Protein AF-A0A929ZYY0-F1 (afdb_monomer_lite)

Structure (mmCIF, N/CA/C/O backbone):
data_AF-A0A929ZYY0-F1
#
_entry.id   AF-A0A929ZYY0-F1
#
loop_
_atom_site.group_PDB
_atom_site.id
_atom_site.type_symbol
_atom_site.label_atom_id
_atom_site.label_alt_id
_atom_site.label_comp_id
_atom_site.label_asym_id
_atom_site.label_entity_id
_atom_site.label_seq_id
_atom_site.pdbx_PDB_ins_code
_atom_site.Cartn_x
_atom_site.Cartn_y
_atom_site.Cartn_z
_atom_site.occupancy
_atom_site.B_iso_or_equiv
_atom_site.auth_seq_id
_atom_site.auth_comp_id
_atom_site.auth_asym_id
_atom_site.auth_atom_id
_atom_site.pdbx_PDB_model_num
ATOM 1 N N . MET A 1 1 ? 26.209 -27.664 19.041 1.00 37.09 1 MET A N 1
ATOM 2 C CA . MET A 1 1 ? 26.365 -26.907 17.782 1.00 37.09 1 MET A CA 1
ATOM 3 C C . MET A 1 1 ? 24.965 -26.722 17.215 1.00 37.09 1 MET A C 1
ATOM 5 O O . MET A 1 1 ? 24.413 -27.665 16.669 1.00 37.09 1 MET A O 1
ATOM 9 N N . LEU A 1 2 ? 24.321 -25.586 17.500 1.00 34.50 2 LEU A N 1
ATOM 10 C CA . LEU A 1 2 ? 22.976 -25.296 16.997 1.00 34.50 2 LEU A CA 1
ATOM 11 C C . LEU A 1 2 ? 23.116 -24.884 15.533 1.00 34.50 2 LEU A C 1
ATOM 13 O O . LEU A 1 2 ? 23.556 -23.778 15.228 1.00 34.50 2 LEU A O 1
ATOM 17 N N . VAL A 1 3 ? 22.822 -25.822 14.637 1.00 36.41 3 VAL A N 1
ATOM 18 C CA . VAL A 1 3 ? 22.706 -25.554 13.207 1.00 36.41 3 VAL A CA 1
ATOM 19 C C . VAL A 1 3 ? 21.448 -24.708 13.043 1.00 36.41 3 VAL A C 1
ATOM 21 O O . VAL A 1 3 ? 20.338 -25.228 13.104 1.00 36.41 3 VAL A O 1
ATOM 24 N N . TYR A 1 4 ? 21.628 -23.393 12.906 1.00 36.25 4 TYR A N 1
ATOM 25 C CA . TYR A 1 4 ? 20.584 -22.489 12.436 1.00 36.25 4 TYR A CA 1
ATOM 26 C C . TYR A 1 4 ? 20.156 -22.983 11.051 1.00 36.25 4 TYR A C 1
ATOM 28 O O . TYR A 1 4 ? 20.839 -22.746 10.053 1.00 36.25 4 TYR A O 1
ATOM 36 N N . GLY A 1 5 ? 19.062 -23.744 11.004 1.00 36.91 5 GLY A N 1
ATOM 37 C CA . GLY A 1 5 ? 18.406 -24.088 9.754 1.00 36.91 5 GLY A CA 1
ATOM 38 C C . GLY A 1 5 ? 18.077 -22.784 9.047 1.00 36.91 5 GLY A C 1
ATOM 39 O O . GLY A 1 5 ? 17.404 -21.933 9.627 1.00 36.91 5 GLY A O 1
ATOM 40 N N . LYS A 1 6 ? 18.614 -22.600 7.835 1.00 39.28 6 LYS A N 1
ATOM 41 C CA . LYS A 1 6 ? 18.253 -21.480 6.963 1.00 39.28 6 LYS A CA 1
ATOM 42 C C . LYS A 1 6 ? 16.732 -21.398 6.942 1.00 39.28 6 LYS A C 1
ATOM 44 O O . LYS A 1 6 ? 16.080 -22.320 6.455 1.00 39.28 6 LYS A O 1
ATOM 49 N N . GLN A 1 7 ? 16.200 -20.321 7.506 1.00 41.28 7 GLN A N 1
ATOM 50 C CA . GLN A 1 7 ? 14.790 -19.990 7.417 1.00 41.28 7 GLN A CA 1
ATOM 51 C C . GLN A 1 7 ? 14.433 -20.037 5.929 1.00 41.28 7 GLN A C 1
ATOM 53 O O . GLN A 1 7 ? 15.155 -19.467 5.104 1.00 41.28 7 GLN A O 1
ATOM 58 N N . ALA A 1 8 ? 13.419 -20.827 5.572 1.00 39.88 8 ALA A N 1
ATOM 59 C CA . ALA A 1 8 ? 12.953 -20.878 4.199 1.00 39.88 8 ALA A CA 1
ATOM 60 C C . ALA A 1 8 ? 12.575 -19.448 3.815 1.00 39.88 8 ALA A C 1
ATOM 62 O O . ALA A 1 8 ? 11.688 -18.858 4.427 1.00 39.88 8 ALA A O 1
ATOM 63 N N . LYS A 1 9 ? 13.322 -18.892 2.861 1.00 40.75 9 LYS A N 1
ATOM 64 C CA . LYS A 1 9 ? 13.025 -17.617 2.224 1.00 40.75 9 LYS A CA 1
ATOM 65 C C . LYS A 1 9 ? 11.532 -17.587 1.885 1.00 40.75 9 LYS A C 1
ATOM 67 O O . LYS A 1 9 ? 11.068 -18.507 1.203 1.00 40.75 9 LYS A O 1
ATOM 72 N N . THR A 1 10 ? 10.791 -16.603 2.393 1.00 48.25 10 THR A N 1
ATOM 73 C CA . THR A 1 10 ? 9.397 -16.371 1.985 1.00 48.25 10 THR A CA 1
ATOM 74 C C . THR A 1 10 ? 9.363 -16.108 0.476 1.00 48.25 10 THR A C 1
ATOM 76 O O . THR A 1 10 ? 10.392 -15.775 -0.116 1.00 48.25 10 THR A O 1
ATOM 79 N N . ASN A 1 11 ? 8.212 -16.283 -0.178 1.00 49.09 11 ASN A N 1
ATOM 80 C CA . ASN A 1 11 ? 8.098 -16.051 -1.626 1.00 49.09 11 ASN A CA 1
ATOM 81 C C . ASN A 1 11 ? 8.520 -14.620 -2.029 1.00 49.09 11 ASN A C 1
ATOM 83 O O . ASN A 1 11 ? 9.045 -14.442 -3.117 1.00 49.09 11 ASN A O 1
ATOM 87 N N . LEU A 1 12 ? 8.451 -13.657 -1.100 1.00 48.12 12 LEU A N 1
ATOM 88 C CA . LEU A 1 12 ? 9.020 -12.301 -1.193 1.00 48.12 12 LEU A CA 1
ATOM 89 C C . LEU A 1 12 ? 10.536 -12.228 -1.471 1.00 48.12 12 LEU A C 1
ATOM 91 O O . LEU A 1 12 ? 11.034 -11.196 -1.906 1.00 48.12 12 LEU A O 1
ATOM 95 N N . GLU A 1 13 ? 11.308 -13.275 -1.169 1.00 46.47 13 GLU A N 1
ATOM 96 C CA . GLU A 1 13 ? 12.774 -13.281 -1.304 1.00 46.47 13 GLU A CA 1
ATOM 97 C C . GLU A 1 13 ? 13.282 -14.090 -2.513 1.00 46.47 13 GLU A C 1
ATOM 99 O O . GLU A 1 13 ? 14.503 -14.234 -2.692 1.00 46.47 13 GLU A O 1
ATOM 104 N N . LYS A 1 14 ? 12.375 -14.663 -3.312 1.00 46.47 14 LYS A N 1
ATOM 105 C CA . LYS A 1 14 ? 12.689 -15.429 -4.523 1.00 46.47 14 LYS A CA 1
ATOM 106 C C . LYS A 1 14 ? 12.111 -14.706 -5.728 1.00 46.47 14 LYS A C 1
ATOM 108 O O . LYS A 1 14 ? 10.969 -14.950 -6.084 1.00 46.47 14 LYS A O 1
ATOM 113 N N . ASP A 1 15 ? 12.963 -13.881 -6.326 1.00 48.34 15 ASP A N 1
ATOM 114 C CA . ASP A 1 15 ? 12.621 -12.904 -7.352 1.00 48.34 15 ASP A CA 1
ATOM 115 C C . ASP A 1 15 ? 11.619 -11.886 -6.823 1.00 48.34 15 ASP A C 1
ATOM 117 O O . ASP A 1 15 ? 10.519 -12.222 -6.399 1.00 48.34 15 ASP A O 1
ATOM 121 N N . ASP A 1 16 ? 12.006 -10.615 -6.853 1.00 52.97 16 ASP A N 1
ATOM 122 C CA . ASP A 1 16 ? 11.023 -9.550 -6.919 1.00 52.97 16 ASP A CA 1
ATOM 123 C C . ASP A 1 16 ? 10.078 -9.919 -8.050 1.00 52.97 16 ASP A C 1
ATOM 125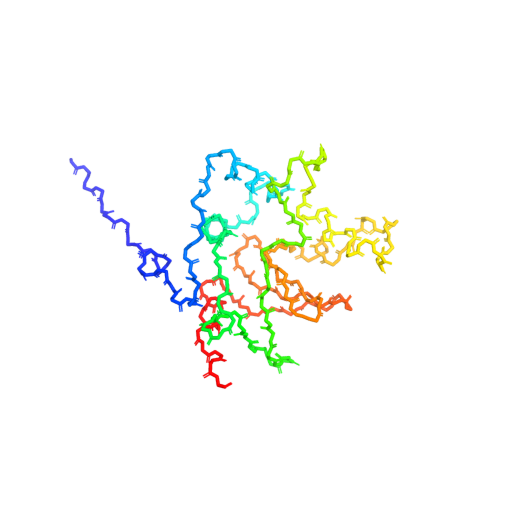 O O . ASP A 1 16 ? 10.454 -9.850 -9.220 1.00 52.97 16 ASP A O 1
ATOM 129 N N . TYR A 1 17 ? 8.920 -10.466 -7.677 1.00 53.47 17 TYR A N 1
ATOM 130 C CA . TYR A 1 17 ? 7.663 -10.424 -8.387 1.00 53.47 17 TYR A CA 1
ATOM 131 C C . TYR A 1 17 ? 7.844 -9.413 -9.538 1.00 53.47 17 TYR A C 1
ATOM 133 O O . TYR A 1 17 ? 7.926 -8.214 -9.291 1.00 53.47 17 TYR A O 1
ATOM 141 N N . ASN A 1 18 ? 8.059 -9.884 -10.779 1.00 64.75 18 ASN A N 1
ATOM 142 C CA . ASN A 1 18 ? 8.516 -9.046 -11.901 1.00 64.75 18 ASN A CA 1
ATOM 143 C C . ASN A 1 18 ? 7.395 -8.090 -12.336 1.00 64.75 18 ASN A C 1
ATOM 145 O O . ASN A 1 18 ? 6.660 -8.372 -13.294 1.00 64.75 18 ASN A O 1
ATOM 149 N N . LEU A 1 19 ? 7.214 -7.021 -11.558 1.00 72.44 19 LEU A N 1
ATOM 150 C CA . LEU A 1 19 ? 6.206 -5.986 -11.739 1.00 72.44 19 LEU A CA 1
ATOM 151 C C . LEU A 1 19 ? 6.469 -5.164 -13.006 1.00 72.44 19 LEU A C 1
ATOM 153 O O . LEU A 1 19 ? 5.669 -4.295 -13.314 1.00 72.44 19 LEU A O 1
ATOM 157 N N . GLY A 1 20 ? 7.570 -5.399 -13.732 1.00 70.75 20 GLY A N 1
ATOM 158 C CA . GLY A 1 20 ? 7.988 -4.529 -14.834 1.00 70.75 20 GLY A CA 1
ATOM 159 C C . GLY A 1 20 ? 8.375 -3.129 -14.351 1.00 70.75 20 GLY A C 1
ATOM 160 O O . GLY A 1 20 ? 8.281 -2.167 -15.107 1.00 70.75 20 GLY A O 1
ATOM 161 N N . TRP A 1 21 ? 8.735 -2.999 -13.070 1.00 79.56 21 TRP A N 1
ATOM 162 C CA . TRP A 1 21 ? 9.220 -1.755 -12.483 1.00 79.56 21 TRP A CA 1
ATOM 163 C C . TRP A 1 21 ? 10.737 -1.716 -12.611 1.00 79.56 21 TRP A C 1
ATOM 165 O O . TRP A 1 21 ? 11.414 -2.707 -12.321 1.00 79.56 21 TRP A O 1
ATOM 175 N N . GLU A 1 22 ? 11.275 -0.585 -13.052 1.00 81.50 22 GLU A N 1
ATOM 176 C CA . GLU A 1 22 ? 12.721 -0.412 -13.123 1.00 81.50 22 GLU A CA 1
ATOM 177 C C . GLU A 1 22 ? 13.268 0.069 -11.779 1.00 81.50 22 GLU A C 1
ATOM 179 O O . GLU A 1 22 ? 12.694 0.989 -11.191 1.00 81.50 22 GLU A O 1
ATOM 184 N N . PRO A 1 23 ? 14.389 -0.500 -11.296 1.00 80.25 23 PRO A N 1
ATOM 185 C CA . PRO A 1 23 ? 15.002 -0.056 -10.057 1.00 80.25 23 PRO A CA 1
ATOM 186 C C . PRO A 1 23 ? 15.316 1.438 -10.089 1.00 80.25 23 PRO A C 1
ATOM 188 O O . PRO A 1 23 ? 16.041 1.925 -10.962 1.00 80.25 23 PRO A O 1
ATOM 191 N N . GLY A 1 24 ? 14.792 2.152 -9.102 1.00 80.94 24 GLY A N 1
ATOM 192 C CA . GLY A 1 24 ? 15.076 3.565 -8.913 1.00 80.94 24 GLY A CA 1
ATOM 193 C C . GLY A 1 24 ? 16.445 3.847 -8.303 1.00 80.94 24 GLY A C 1
ATOM 194 O O . GLY A 1 24 ? 17.294 2.974 -8.107 1.00 80.94 24 GLY A O 1
ATOM 195 N N . LYS A 1 25 ? 16.643 5.107 -7.902 1.00 87.31 25 LYS A N 1
ATOM 196 C CA . LYS A 1 25 ? 17.755 5.491 -7.021 1.00 87.31 25 LYS A CA 1
ATOM 197 C C . LYS A 1 25 ? 17.660 4.704 -5.709 1.00 87.31 25 LYS A C 1
ATOM 199 O O . LYS A 1 25 ? 16.631 4.746 -5.034 1.00 87.31 25 LYS A O 1
ATOM 204 N N . GLU A 1 26 ? 18.767 4.096 -5.283 1.00 87.31 26 GLU A N 1
ATOM 205 C CA . GLU A 1 26 ? 18.847 3.485 -3.956 1.00 87.31 26 GLU A CA 1
ATOM 206 C C . GLU A 1 26 ? 18.602 4.532 -2.855 1.00 87.31 26 GLU A C 1
ATOM 208 O O . GLU A 1 26 ? 19.262 5.575 -2.795 1.00 87.31 26 GLU A O 1
ATOM 213 N N . LEU A 1 27 ? 17.652 4.238 -1.963 1.00 87.94 27 LEU A N 1
ATOM 214 C CA . LEU A 1 27 ? 17.365 5.087 -0.813 1.00 87.94 27 LEU A CA 1
ATOM 215 C C . LEU A 1 27 ? 18.535 5.091 0.175 1.00 87.94 27 LEU A C 1
ATOM 217 O O . LEU A 1 27 ? 18.996 4.047 0.654 1.00 87.94 27 LEU A O 1
ATOM 221 N N . THR A 1 28 ? 18.945 6.288 0.570 1.00 91.38 28 THR A N 1
ATOM 222 C CA . THR A 1 28 ? 19.847 6.512 1.697 1.00 91.38 28 THR A CA 1
ATOM 223 C C . THR A 1 28 ? 19.197 6.083 3.012 1.00 91.38 28 THR A C 1
ATOM 225 O O . THR A 1 28 ? 17.981 5.944 3.135 1.00 91.38 28 THR A O 1
ATOM 228 N N . ARG A 1 29 ? 20.014 5.907 4.055 1.00 90.06 29 ARG A N 1
ATOM 229 C CA . ARG A 1 29 ? 19.516 5.593 5.402 1.00 90.06 29 ARG A CA 1
ATOM 230 C C . ARG A 1 29 ? 18.560 6.663 5.947 1.00 90.06 29 ARG A C 1
ATOM 232 O O . ARG A 1 29 ? 17.618 6.317 6.645 1.00 90.06 29 ARG A O 1
ATOM 239 N N . GLU A 1 30 ? 18.815 7.937 5.654 1.00 89.19 30 GLU A N 1
ATOM 240 C CA . GLU A 1 30 ? 17.947 9.048 6.067 1.00 89.19 30 GLU A CA 1
ATOM 241 C C . GLU A 1 30 ? 16.580 8.956 5.380 1.00 89.19 30 GLU A C 1
ATOM 243 O O . GLU A 1 30 ? 15.561 8.995 6.059 1.00 89.19 30 GLU A O 1
ATOM 248 N N . GLU A 1 31 ? 16.557 8.733 4.064 1.00 88.56 31 GLU A N 1
ATOM 249 C CA . GLU A 1 31 ? 15.316 8.575 3.293 1.00 88.56 31 GLU A CA 1
ATOM 250 C C . GLU A 1 31 ? 14.502 7.359 3.770 1.00 88.56 31 GLU A C 1
ATOM 252 O O . GLU A 1 31 ? 13.299 7.476 3.995 1.00 88.56 31 GLU A O 1
ATOM 257 N N . LYS A 1 32 ? 15.158 6.217 4.032 1.00 89.06 32 LYS A N 1
ATOM 258 C CA . LYS A 1 32 ? 14.504 5.036 4.630 1.00 89.06 32 LYS A CA 1
ATOM 259 C C . LYS A 1 32 ? 13.867 5.367 5.978 1.00 89.06 32 LYS A C 1
ATOM 261 O O . LYS A 1 32 ? 12.705 5.049 6.189 1.00 89.06 32 LYS A O 1
ATOM 266 N N . ASN A 1 33 ? 14.593 6.060 6.859 1.00 87.00 33 ASN A N 1
ATOM 267 C CA . ASN A 1 33 ? 14.058 6.473 8.157 1.00 87.00 33 ASN A CA 1
ATOM 268 C C . ASN A 1 33 ? 12.862 7.428 8.014 1.00 87.00 33 ASN A C 1
ATOM 270 O O . ASN A 1 33 ? 11.968 7.407 8.855 1.00 87.00 33 ASN A O 1
ATOM 274 N N . ASN A 1 34 ? 12.846 8.291 6.997 1.00 85.50 34 ASN A N 1
ATOM 275 C CA . ASN A 1 34 ? 11.731 9.208 6.765 1.00 85.50 34 ASN A CA 1
ATOM 276 C C . ASN A 1 34 ? 10.476 8.455 6.318 1.00 85.50 34 ASN A C 1
ATOM 278 O O . ASN A 1 34 ? 9.417 8.680 6.895 1.00 85.50 34 ASN A O 1
ATOM 282 N N . ILE A 1 35 ? 10.610 7.508 5.385 1.00 85.06 35 ILE A N 1
ATOM 283 C CA . ILE A 1 35 ? 9.511 6.622 4.967 1.00 85.06 35 ILE A CA 1
ATOM 284 C C . ILE A 1 35 ? 9.017 5.780 6.148 1.00 85.06 35 ILE A C 1
ATOM 286 O O . ILE A 1 35 ? 7.817 5.702 6.396 1.00 85.06 35 ILE A O 1
ATOM 290 N N . GLU A 1 36 ? 9.933 5.192 6.922 1.00 84.75 36 GLU A N 1
ATOM 291 C CA . GLU A 1 36 ? 9.582 4.446 8.133 1.00 84.75 36 GLU A CA 1
ATOM 292 C C . GLU A 1 36 ? 8.803 5.324 9.113 1.00 84.75 36 GLU A C 1
ATOM 294 O O . GLU A 1 36 ? 7.778 4.884 9.617 1.00 84.75 36 GLU A O 1
ATOM 299 N N . ASN A 1 37 ? 9.243 6.566 9.353 1.00 81.81 37 ASN A N 1
ATOM 300 C CA . ASN A 1 37 ? 8.542 7.516 10.219 1.00 81.81 37 ASN A CA 1
ATOM 301 C C . ASN A 1 37 ? 7.160 7.904 9.672 1.00 81.81 37 ASN A C 1
ATOM 303 O O . ASN A 1 37 ? 6.220 7.989 10.452 1.00 81.81 37 ASN A O 1
ATOM 307 N N . ALA A 1 38 ? 7.017 8.085 8.359 1.00 79.69 38 ALA A N 1
ATOM 308 C CA . ALA A 1 38 ? 5.746 8.401 7.704 1.00 79.69 38 ALA A CA 1
ATOM 309 C C . ALA A 1 38 ? 4.701 7.273 7.813 1.00 79.69 38 ALA A C 1
ATOM 311 O O . ALA A 1 38 ? 3.496 7.521 7.719 1.00 79.69 38 ALA A O 1
ATOM 312 N N . LEU A 1 39 ? 5.169 6.041 8.029 1.00 78.75 39 LEU A N 1
ATOM 313 C CA . LEU A 1 39 ? 4.368 4.843 8.288 1.00 78.75 39 LEU A CA 1
ATOM 314 C C . LEU A 1 39 ? 4.238 4.515 9.791 1.00 78.75 39 LEU A C 1
ATOM 316 O O . LEU A 1 39 ? 3.556 3.557 10.157 1.00 78.75 39 LEU A O 1
ATOM 320 N N . LYS A 1 40 ? 4.924 5.260 10.669 1.00 71.06 40 LYS A N 1
ATOM 321 C CA . LYS A 1 40 ? 5.192 4.856 12.060 1.00 71.06 40 LYS A CA 1
ATOM 322 C C . LYS A 1 40 ? 4.054 5.106 13.033 1.00 71.06 40 LYS A C 1
ATOM 324 O O . LYS A 1 40 ? 4.050 4.473 14.089 1.00 71.06 40 LYS A O 1
ATOM 329 N N . ASP A 1 41 ? 3.106 5.981 12.707 1.00 60.88 41 ASP A N 1
ATOM 330 C CA . ASP A 1 41 ? 2.138 6.519 13.678 1.00 60.88 41 ASP A CA 1
ATOM 331 C C . ASP A 1 41 ? 1.018 5.566 14.107 1.00 60.88 41 ASP A C 1
ATOM 333 O O . ASP A 1 41 ? -0.030 5.949 14.609 1.00 60.88 41 ASP A O 1
ATOM 337 N N . TYR A 1 42 ? 1.281 4.270 14.005 1.00 57.25 42 TYR A N 1
ATOM 338 C CA . TYR A 1 42 ? 0.401 3.245 14.518 1.00 57.25 42 TYR A CA 1
ATOM 339 C C . TYR A 1 42 ? 1.170 2.099 15.130 1.00 57.25 42 TYR A C 1
ATOM 341 O O . TYR A 1 42 ? 1.025 0.973 14.679 1.00 57.25 42 TYR A O 1
ATOM 349 N N . ASP A 1 43 ? 1.977 2.367 16.153 1.00 53.94 43 ASP A N 1
ATOM 350 C CA . ASP A 1 43 ? 2.358 1.368 17.164 1.00 53.94 43 ASP A CA 1
ATOM 351 C C . ASP A 1 43 ? 2.632 -0.049 16.589 1.00 53.94 43 ASP A C 1
ATOM 353 O O . ASP A 1 43 ? 2.123 -1.056 17.078 1.00 53.94 43 ASP A O 1
ATOM 357 N N . TYR A 1 44 ? 3.389 -0.117 15.481 1.00 56.78 44 TYR A N 1
ATOM 358 C CA . TYR A 1 44 ? 3.755 -1.343 14.750 1.00 56.78 44 TYR A CA 1
ATOM 359 C C . TYR A 1 44 ? 2.617 -2.170 14.107 1.00 56.78 44 TYR A C 1
ATOM 361 O O . TYR A 1 44 ? 2.707 -3.397 14.041 1.00 56.78 44 TYR A O 1
ATOM 369 N N . LYS A 1 45 ? 1.553 -1.543 13.601 1.00 75.06 45 LYS A N 1
ATOM 370 C CA . LYS A 1 45 ? 0.399 -2.257 13.023 1.00 75.06 45 LYS A CA 1
ATOM 371 C C . LYS A 1 45 ? 0.540 -2.641 11.554 1.00 75.06 45 LYS A C 1
ATOM 373 O O . LYS A 1 45 ? -0.110 -3.597 11.160 1.00 75.06 45 LYS A O 1
ATOM 378 N N . ILE A 1 46 ? 1.370 -1.974 10.750 1.00 84.75 46 ILE A N 1
ATOM 379 C CA . ILE A 1 46 ? 1.653 -2.450 9.386 1.00 84.75 46 ILE A CA 1
ATOM 380 C C . ILE A 1 46 ? 2.628 -3.636 9.476 1.00 84.75 46 ILE A C 1
ATOM 382 O O . ILE A 1 46 ? 3.698 -3.495 10.078 1.00 84.75 46 ILE A O 1
ATOM 386 N N . PRO A 1 47 ? 2.302 -4.799 8.884 1.00 87.88 47 PRO A N 1
ATOM 387 C CA . PRO A 1 47 ? 3.213 -5.935 8.836 1.00 87.88 47 PRO A CA 1
ATOM 388 C C . PRO A 1 47 ? 4.580 -5.593 8.223 1.00 87.88 47 PRO A C 1
ATOM 390 O O . PRO A 1 47 ? 4.698 -4.864 7.236 1.00 87.88 47 PRO A O 1
ATOM 393 N N . SER A 1 48 ? 5.646 -6.127 8.827 1.00 85.75 48 SER A N 1
ATOM 394 C CA . SER A 1 48 ? 7.026 -5.741 8.495 1.00 85.75 48 SER A CA 1
ATOM 395 C C . SER A 1 48 ? 7.446 -6.075 7.061 1.00 85.75 48 SER A C 1
ATOM 397 O O . SER A 1 48 ? 8.345 -5.444 6.515 1.00 85.75 48 SER A O 1
ATOM 399 N N . ASP A 1 49 ? 6.831 -7.087 6.465 1.00 85.88 49 ASP A N 1
ATOM 400 C CA . ASP A 1 49 ? 7.016 -7.512 5.082 1.00 85.88 49 ASP A CA 1
ATOM 401 C C . ASP A 1 49 ? 6.446 -6.492 4.091 1.00 85.88 49 ASP A C 1
ATOM 403 O O . ASP A 1 49 ? 7.156 -6.108 3.163 1.00 85.88 49 ASP A O 1
ATOM 407 N N . ILE A 1 50 ? 5.243 -5.967 4.348 1.00 88.25 50 ILE A N 1
ATOM 408 C CA . ILE A 1 50 ? 4.652 -4.868 3.567 1.00 88.25 50 ILE A CA 1
ATOM 409 C C . ILE A 1 50 ? 5.545 -3.628 3.660 1.00 88.25 50 ILE A C 1
ATOM 411 O O . ILE A 1 50 ? 5.909 -3.038 2.646 1.00 88.25 50 ILE A O 1
ATOM 415 N N . MET A 1 51 ? 5.984 -3.270 4.870 1.00 86.88 51 MET A N 1
ATOM 416 C CA . MET A 1 51 ? 6.869 -2.118 5.075 1.00 86.88 51 MET A CA 1
ATOM 417 C C . MET A 1 51 ? 8.203 -2.270 4.326 1.00 86.88 51 MET A C 1
ATOM 419 O O . MET A 1 51 ? 8.658 -1.336 3.668 1.00 86.88 51 MET A O 1
ATOM 423 N N . ARG A 1 52 ? 8.824 -3.457 4.380 1.00 86.81 52 ARG A N 1
ATOM 424 C CA . ARG A 1 52 ? 10.054 -3.750 3.624 1.00 86.81 52 ARG A CA 1
ATOM 425 C C . ARG A 1 52 ? 9.839 -3.632 2.122 1.00 86.81 52 ARG A C 1
ATOM 427 O O . ARG A 1 52 ? 10.729 -3.124 1.447 1.00 86.81 52 ARG A O 1
ATOM 434 N N . PHE A 1 53 ? 8.696 -4.087 1.618 1.00 87.44 53 PHE A N 1
ATOM 435 C CA . PHE A 1 53 ? 8.349 -3.973 0.208 1.00 87.44 53 PHE A CA 1
ATOM 436 C C . PHE A 1 53 ? 8.216 -2.506 -0.220 1.00 87.44 53 PHE A C 1
ATOM 438 O O . PHE A 1 53 ? 8.886 -2.096 -1.164 1.00 87.44 53 PHE A O 1
ATOM 445 N N . ILE A 1 54 ? 7.445 -1.696 0.516 1.00 87.62 54 ILE A N 1
ATOM 446 C CA . ILE A 1 54 ? 7.280 -0.259 0.233 1.00 87.62 54 ILE A CA 1
ATOM 447 C C . ILE A 1 54 ? 8.642 0.437 0.192 1.00 87.62 54 ILE A C 1
ATOM 449 O O . ILE A 1 54 ? 8.958 1.121 -0.772 1.00 87.62 54 ILE A O 1
ATOM 453 N N . ILE A 1 55 ? 9.484 0.222 1.208 1.00 86.62 55 ILE A N 1
ATOM 454 C CA . ILE A 1 55 ? 10.818 0.834 1.272 1.00 86.62 55 ILE A CA 1
ATOM 455 C C . ILE A 1 55 ? 11.694 0.370 0.106 1.00 86.62 55 ILE A C 1
ATOM 457 O O . ILE A 1 55 ? 12.442 1.166 -0.455 1.00 86.62 55 ILE A O 1
ATOM 461 N N . LYS A 1 56 ? 11.640 -0.914 -0.255 1.00 86.00 56 LYS A N 1
ATOM 462 C CA . LYS A 1 56 ? 12.454 -1.462 -1.342 1.00 86.00 56 LYS A CA 1
ATOM 463 C C . LYS A 1 56 ? 12.098 -0.842 -2.691 1.00 86.00 56 LYS A C 1
ATOM 465 O O . LYS A 1 56 ? 13.012 -0.512 -3.437 1.00 86.00 56 LYS A O 1
ATOM 470 N N . HIS A 1 57 ? 10.807 -0.677 -2.959 1.00 85.44 57 HIS A N 1
ATOM 471 C CA . HIS A 1 57 ? 10.287 -0.269 -4.262 1.00 85.44 57 HIS A CA 1
ATOM 472 C C . HIS A 1 57 ? 9.896 1.213 -4.339 1.00 85.44 57 HIS A C 1
ATOM 474 O O . HIS A 1 57 ? 9.362 1.655 -5.348 1.00 85.44 57 HIS A O 1
ATOM 480 N N . TYR A 1 58 ? 10.155 1.999 -3.291 1.00 85.75 58 TYR A N 1
ATOM 481 C CA . TYR A 1 58 ? 9.672 3.379 -3.179 1.00 85.75 58 TYR A CA 1
ATOM 482 C C . TYR A 1 58 ? 10.060 4.279 -4.363 1.00 85.75 58 TYR A C 1
ATOM 484 O O . TYR A 1 58 ? 9.248 5.067 -4.832 1.00 85.75 58 TYR A O 1
ATOM 492 N N . ASN A 1 59 ? 11.309 4.165 -4.824 1.00 86.06 59 ASN A N 1
ATOM 493 C CA . ASN A 1 59 ? 11.842 4.958 -5.934 1.00 86.06 59 ASN A CA 1
ATOM 494 C C . ASN A 1 59 ? 11.735 4.243 -7.284 1.00 86.06 59 ASN A C 1
ATOM 496 O O . ASN A 1 59 ? 12.220 4.787 -8.279 1.00 86.06 59 ASN A O 1
ATOM 500 N N . ASP A 1 60 ? 11.188 3.027 -7.321 1.00 84.75 60 ASP A N 1
ATOM 501 C CA . ASP A 1 60 ? 11.120 2.268 -8.561 1.00 84.75 60 ASP A CA 1
ATOM 502 C C . ASP A 1 60 ? 10.233 2.982 -9.579 1.00 84.75 60 ASP A C 1
ATOM 504 O O . ASP A 1 60 ? 9.238 3.632 -9.252 1.00 84.75 60 ASP A O 1
ATOM 508 N N . ILE A 1 61 ? 10.636 2.889 -10.839 1.00 78.19 61 ILE A N 1
ATOM 509 C CA . ILE A 1 61 ? 10.023 3.619 -11.938 1.00 78.19 61 ILE A CA 1
ATOM 510 C C . ILE A 1 61 ? 8.974 2.723 -12.590 1.00 78.19 61 ILE A C 1
ATOM 512 O O . ILE A 1 61 ? 9.282 1.642 -13.100 1.00 78.19 61 ILE A O 1
ATOM 516 N N . PHE A 1 62 ? 7.729 3.199 -12.625 1.00 76.88 62 PHE A N 1
ATOM 517 C CA . PHE A 1 62 ? 6.652 2.550 -13.366 1.00 76.88 62 PHE A CA 1
ATOM 518 C C . PHE A 1 62 ? 6.803 2.824 -14.863 1.00 76.88 62 PHE A C 1
ATOM 520 O O . PHE A 1 62 ? 6.458 3.899 -15.359 1.00 76.88 62 PHE A O 1
ATOM 527 N N . ILE A 1 63 ? 7.287 1.834 -15.609 1.00 72.00 63 ILE A N 1
ATOM 528 C CA . ILE A 1 63 ? 7.222 1.873 -17.069 1.00 72.00 63 ILE A CA 1
ATOM 529 C C . ILE A 1 63 ? 5.806 1.494 -17.484 1.00 72.00 63 ILE A C 1
ATOM 531 O O . ILE A 1 63 ? 5.471 0.320 -17.542 1.00 72.00 63 ILE A O 1
ATOM 535 N N . TYR A 1 64 ? 4.961 2.480 -17.786 1.00 66.62 64 TYR A N 1
ATOM 536 C CA . TYR A 1 64 ? 3.531 2.268 -18.064 1.00 66.62 64 TYR A CA 1
ATOM 537 C C . TYR A 1 64 ? 3.214 1.209 -19.138 1.00 66.62 64 TYR A C 1
ATOM 539 O O . TYR A 1 64 ? 2.134 0.631 -19.103 1.00 66.62 64 TYR A O 1
ATOM 547 N N . SER A 1 65 ? 4.120 0.940 -20.085 1.00 66.00 65 SER A N 1
ATOM 548 C CA . SER A 1 65 ? 3.934 -0.104 -21.105 1.00 66.00 65 SER A CA 1
ATOM 549 C C . SER A 1 65 ? 4.201 -1.532 -20.614 1.00 66.00 65 SER A C 1
ATOM 551 O O . SER A 1 65 ? 3.838 -2.479 -21.305 1.00 66.00 65 SER A O 1
ATOM 553 N N . GLU A 1 66 ? 4.856 -1.694 -19.465 1.00 66.88 66 GLU A N 1
ATOM 554 C CA . GLU A 1 66 ? 5.328 -2.983 -18.931 1.00 66.88 66 GLU A CA 1
ATOM 555 C C . GLU A 1 66 ? 4.931 -3.205 -17.463 1.00 66.88 66 GLU A C 1
ATOM 557 O O . GLU A 1 66 ? 5.001 -4.328 -16.956 1.00 66.88 66 GLU A O 1
ATOM 562 N N . ALA A 1 67 ? 4.501 -2.140 -16.781 1.00 70.25 67 ALA A N 1
ATOM 563 C CA . ALA A 1 67 ? 4.185 -2.139 -15.371 1.00 70.25 67 ALA A CA 1
ATOM 564 C C . ALA A 1 67 ? 2.929 -2.970 -15.093 1.00 70.25 67 ALA A C 1
ATOM 566 O O . ALA A 1 67 ? 1.824 -2.675 -15.542 1.00 70.25 67 ALA A O 1
ATOM 567 N N . LYS A 1 68 ? 3.100 -3.988 -14.260 1.00 80.94 68 LYS A N 1
ATOM 568 C CA . LYS A 1 68 ? 2.031 -4.775 -13.657 1.00 80.94 68 LYS A CA 1
ATOM 569 C C . LYS A 1 68 ? 1.568 -4.074 -12.394 1.00 80.94 68 LYS A C 1
ATOM 571 O O . LYS A 1 68 ? 1.887 -4.469 -11.279 1.00 80.94 68 LYS A O 1
ATOM 576 N N . ASN A 1 69 ? 0.873 -2.968 -12.589 1.00 84.25 69 ASN A N 1
ATOM 577 C CA . ASN A 1 69 ? 0.314 -2.146 -11.522 1.00 84.25 69 ASN A CA 1
ATOM 578 C C . ASN A 1 69 ? -1.213 -2.061 -11.609 1.00 84.25 69 ASN A C 1
ATOM 580 O O . ASN A 1 69 ? -1.813 -1.288 -10.872 1.00 84.25 69 ASN A O 1
ATOM 584 N N . THR A 1 70 ? -1.831 -2.832 -12.507 1.00 87.69 70 THR A N 1
ATOM 585 C CA . THR A 1 70 ? -3.280 -2.857 -12.697 1.00 87.69 70 THR A CA 1
ATOM 586 C C . THR A 1 70 ? -3.850 -4.198 -12.254 1.00 87.69 70 THR A C 1
ATOM 588 O O . THR A 1 70 ? -3.261 -5.243 -12.528 1.00 87.69 70 THR A O 1
ATOM 591 N N . PHE A 1 71 ? -4.978 -4.167 -11.552 1.00 87.38 71 PHE A N 1
ATOM 592 C CA . PHE A 1 71 ? -5.710 -5.352 -11.123 1.00 87.38 71 PHE A CA 1
ATOM 593 C C . PHE A 1 71 ? -7.221 -5.147 -11.226 1.00 87.38 71 PHE A C 1
ATOM 595 O O . PHE A 1 71 ? -7.719 -4.020 -11.255 1.00 87.38 71 PHE A O 1
ATOM 602 N N . ASP A 1 72 ? -7.944 -6.259 -11.233 1.00 87.38 72 ASP A N 1
ATOM 603 C CA . ASP A 1 72 ? -9.401 -6.291 -11.203 1.00 87.38 72 ASP A CA 1
ATOM 604 C C . ASP A 1 72 ? -9.920 -6.750 -9.834 1.00 87.38 72 ASP A C 1
ATOM 606 O O . ASP A 1 72 ? -9.324 -7.597 -9.157 1.00 87.38 72 ASP A O 1
ATOM 610 N N . THR A 1 73 ? -11.072 -6.220 -9.437 1.00 83.50 73 THR A N 1
ATOM 611 C CA . THR A 1 73 ? -11.929 -6.779 -8.387 1.00 83.50 73 THR A CA 1
ATOM 612 C C . THR A 1 73 ? -13.239 -7.259 -9.008 1.00 83.50 73 THR A C 1
ATOM 614 O O . THR A 1 73 ? -13.535 -6.973 -10.168 1.00 83.50 73 THR A O 1
ATOM 617 N N . GLU A 1 74 ? -14.054 -7.988 -8.243 1.00 82.62 74 GLU A N 1
ATOM 618 C CA . GLU A 1 74 ? -15.382 -8.418 -8.713 1.00 82.62 74 GLU A CA 1
ATOM 619 C C . GLU A 1 74 ? -16.291 -7.227 -9.068 1.00 82.62 74 GLU A C 1
ATOM 621 O O . GLU A 1 74 ? -17.136 -7.326 -9.954 1.00 82.62 74 GLU A O 1
ATOM 626 N N . GLU A 1 75 ? -16.098 -6.096 -8.387 1.00 79.81 75 GLU A N 1
ATOM 627 C CA . GLU A 1 75 ? -16.944 -4.904 -8.490 1.00 79.81 75 GLU A CA 1
ATOM 628 C C . GLU A 1 75 ? -16.368 -3.850 -9.446 1.00 79.81 75 GLU A C 1
ATOM 630 O O . GLU A 1 75 ? -17.107 -3.014 -9.970 1.00 79.81 75 GLU A O 1
ATOM 635 N N . CYS A 1 76 ? -15.055 -3.865 -9.688 1.00 81.81 76 CYS A N 1
ATOM 636 C CA . CYS A 1 76 ? -14.371 -2.827 -10.445 1.00 81.81 76 CYS A CA 1
ATOM 637 C C . CYS A 1 76 ? -13.180 -3.384 -11.232 1.00 81.81 76 CYS A C 1
ATOM 639 O O . CYS A 1 76 ? -12.239 -3.935 -10.668 1.00 81.81 76 CYS A O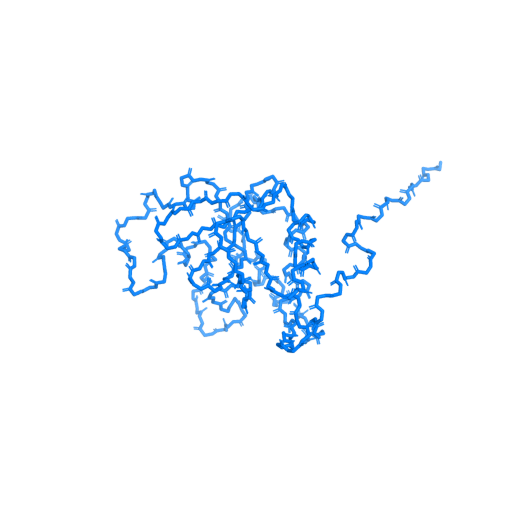 1
ATOM 641 N N . LEU A 1 77 ? -13.202 -3.166 -12.548 1.00 86.31 77 LEU A N 1
ATOM 642 C CA . LEU A 1 77 ? -12.131 -3.572 -13.457 1.00 86.31 77 LEU A CA 1
ATOM 643 C C . LEU A 1 77 ? -11.137 -2.432 -13.709 1.00 86.31 77 LEU A C 1
ATOM 645 O O . LEU A 1 77 ? -11.535 -1.259 -13.760 1.00 86.31 77 LEU A O 1
ATOM 649 N N . GLY A 1 78 ? -9.875 -2.788 -13.938 1.00 86.12 78 GLY A N 1
ATOM 650 C CA . GLY A 1 78 ? -8.811 -1.896 -14.387 1.00 86.12 78 GLY A CA 1
ATOM 651 C C . GLY A 1 78 ? -8.366 -0.886 -13.333 1.00 86.12 78 GLY A C 1
ATOM 652 O O . GLY A 1 78 ? -8.236 0.297 -13.647 1.00 86.12 78 GLY A O 1
ATOM 653 N N . ILE A 1 79 ? -8.187 -1.316 -12.082 1.00 88.50 79 ILE A N 1
ATOM 654 C CA . ILE A 1 79 ? -7.701 -0.456 -10.997 1.00 88.50 79 ILE A CA 1
ATOM 655 C C . ILE A 1 79 ? -6.180 -0.373 -11.078 1.00 88.50 79 ILE A C 1
ATOM 657 O O . ILE A 1 79 ? -5.504 -1.385 -10.915 1.00 88.50 79 ILE A O 1
ATOM 661 N N . THR A 1 80 ? -5.640 0.826 -11.294 1.00 88.94 80 THR A N 1
ATOM 662 C CA . THR A 1 80 ? -4.196 1.053 -11.470 1.00 88.94 80 THR A CA 1
ATOM 663 C C . THR A 1 80 ? -3.576 1.715 -10.241 1.00 88.94 80 THR A C 1
ATOM 665 O O . THR A 1 80 ? -4.071 2.741 -9.784 1.00 88.94 80 THR A O 1
ATOM 668 N N . ILE A 1 81 ? -2.472 1.172 -9.728 1.00 87.19 81 ILE A N 1
ATOM 669 C CA . ILE A 1 81 ? -1.664 1.754 -8.645 1.00 87.19 81 ILE A CA 1
ATOM 670 C C . ILE A 1 81 ? -0.725 2.817 -9.227 1.00 87.19 81 ILE A C 1
ATOM 672 O O . ILE A 1 81 ? -0.018 2.547 -10.204 1.00 87.19 81 ILE A O 1
ATOM 676 N N . TYR A 1 82 ? -0.687 4.003 -8.614 1.00 79.00 82 TYR A N 1
ATOM 677 C CA . TYR A 1 82 ? 0.145 5.124 -9.080 1.00 79.00 82 TYR A CA 1
ATOM 678 C C . TYR A 1 82 ? 1.318 5.460 -8.169 1.00 79.00 82 TYR A C 1
ATOM 680 O O . TYR A 1 82 ? 2.317 5.986 -8.649 1.00 79.00 82 TYR A O 1
ATOM 688 N N . SER A 1 83 ? 1.191 5.214 -6.867 1.00 77.88 83 SER A N 1
ATOM 689 C CA . SER A 1 83 ? 2.221 5.528 -5.878 1.00 77.88 83 SER A CA 1
ATOM 690 C C . SER A 1 83 ? 1.928 4.824 -4.554 1.00 77.88 83 SER A C 1
ATOM 692 O O . SER A 1 83 ? 0.807 4.385 -4.294 1.00 77.88 83 SER A O 1
ATOM 694 N N . PHE A 1 84 ? 2.935 4.736 -3.686 1.00 82.06 84 PHE A N 1
ATOM 695 C CA . PHE A 1 84 ? 2.748 4.261 -2.312 1.00 82.06 84 PHE A CA 1
ATOM 696 C C . PHE A 1 84 ? 2.057 5.308 -1.426 1.00 82.06 84 PHE A C 1
ATOM 698 O O . PHE A 1 84 ? 1.222 4.982 -0.588 1.00 82.06 84 PHE A O 1
ATOM 705 N N . PHE A 1 85 ? 2.334 6.590 -1.644 1.00 76.00 85 PHE A N 1
ATOM 706 C CA . PHE A 1 85 ? 1.770 7.667 -0.838 1.00 76.00 85 PHE A CA 1
ATOM 707 C C . PHE A 1 85 ? 1.191 8.767 -1.720 1.00 76.00 85 PHE A C 1
ATOM 709 O O . PHE A 1 85 ? 1.663 9.004 -2.833 1.00 76.00 85 PHE A O 1
ATOM 716 N N . ASN A 1 86 ? 0.179 9.458 -1.194 1.00 65.88 86 ASN A N 1
ATOM 717 C CA . ASN A 1 86 ? -0.388 10.663 -1.802 1.00 65.88 86 ASN A CA 1
ATOM 718 C C . ASN A 1 86 ? 0.429 11.935 -1.468 1.00 65.88 86 ASN A C 1
ATOM 720 O O . ASN A 1 86 ? 0.014 13.050 -1.757 1.00 65.88 86 ASN A O 1
ATOM 724 N N . PHE A 1 87 ? 1.587 11.766 -0.829 1.00 71.25 87 PHE A N 1
ATOM 725 C CA . PHE A 1 87 ? 2.555 12.802 -0.474 1.00 71.25 87 PHE A CA 1
ATOM 726 C C . PHE A 1 87 ? 3.965 12.217 -0.577 1.00 71.25 87 PHE A C 1
ATOM 728 O O . PHE A 1 87 ? 4.127 11.000 -0.644 1.00 71.25 87 PHE A O 1
ATOM 735 N N . ASP A 1 88 ? 4.987 13.069 -0.570 1.00 77.88 88 ASP A N 1
ATOM 736 C CA . ASP A 1 88 ? 6.378 12.620 -0.616 1.00 77.88 88 ASP A CA 1
ATOM 737 C C . ASP A 1 88 ? 7.049 12.743 0.765 1.00 77.88 88 ASP A C 1
ATOM 739 O O . ASP A 1 88 ? 7.519 13.831 1.111 1.00 77.88 88 ASP A O 1
ATOM 743 N N . PRO A 1 89 ? 7.162 11.656 1.558 1.00 77.81 89 PRO A N 1
ATOM 744 C CA . PRO A 1 89 ? 7.922 11.647 2.811 1.00 77.81 89 PRO A CA 1
ATOM 745 C C . PRO A 1 89 ? 9.411 11.994 2.662 1.00 77.81 89 PRO A C 1
ATOM 747 O O . PRO A 1 89 ? 10.098 12.163 3.674 1.00 77.81 89 PRO A O 1
ATOM 750 N N . LEU A 1 90 ? 9.949 12.077 1.441 1.00 82.94 90 LEU A N 1
ATOM 751 C CA . LEU A 1 90 ? 11.329 12.497 1.197 1.00 82.94 90 LEU A CA 1
ATOM 752 C C . LEU A 1 90 ? 11.470 14.007 0.973 1.00 82.94 90 LEU A C 1
ATOM 754 O O . LEU A 1 90 ? 12.599 14.513 0.990 1.00 82.94 90 LEU A O 1
ATOM 758 N N . ASN A 1 91 ? 10.364 14.735 0.802 1.00 77.62 91 ASN A N 1
ATOM 759 C CA . ASN A 1 91 ? 10.405 16.174 0.603 1.00 77.62 91 ASN A CA 1
ATOM 760 C C . ASN A 1 91 ? 10.852 16.884 1.896 1.00 77.62 91 ASN A C 1
ATOM 762 O O . ASN A 1 91 ? 10.291 16.700 2.974 1.00 77.62 91 ASN A O 1
ATOM 766 N N . LYS A 1 92 ? 11.912 17.696 1.789 1.00 58.75 92 LYS A N 1
ATOM 767 C CA . LYS A 1 92 ? 12.516 18.427 2.916 1.00 58.75 92 LYS A CA 1
ATOM 768 C C . LYS A 1 92 ? 11.843 19.773 3.199 1.00 58.75 92 LYS A C 1
ATOM 770 O O . LYS A 1 92 ? 12.129 20.369 4.234 1.00 58.75 92 LYS A O 1
ATOM 775 N N . GLU A 1 93 ? 10.994 20.267 2.297 1.00 57.75 93 GLU A N 1
ATOM 776 C CA . GLU A 1 93 ? 10.289 21.549 2.460 1.00 57.75 93 GLU A CA 1
ATOM 777 C C . GLU A 1 93 ? 9.025 21.423 3.323 1.00 57.75 93 GLU A C 1
ATOM 779 O O . GLU A 1 93 ? 8.606 22.388 3.968 1.00 57.75 93 GLU A O 1
ATOM 784 N N . THR A 1 94 ? 8.464 20.218 3.429 1.00 53.19 94 THR A N 1
ATOM 785 C CA . THR A 1 94 ? 7.447 19.860 4.419 1.00 53.19 94 THR A CA 1
ATOM 786 C C . THR A 1 94 ? 8.112 19.739 5.795 1.00 53.19 94 THR A C 1
ATOM 788 O O . THR A 1 94 ? 8.519 18.670 6.239 1.00 53.19 94 THR A O 1
ATOM 791 N N . ASN A 1 95 ? 8.257 20.872 6.493 1.00 44.88 95 ASN A N 1
ATOM 792 C CA . ASN A 1 95 ? 8.698 20.917 7.899 1.00 44.88 95 ASN A CA 1
ATOM 793 C C . ASN A 1 95 ? 7.734 20.190 8.855 1.00 44.88 95 ASN A C 1
ATOM 795 O O . ASN A 1 95 ? 8.086 19.928 10.007 1.00 44.88 95 ASN A O 1
ATOM 799 N N . ASN A 1 96 ? 6.536 19.848 8.383 1.00 50.47 96 ASN A N 1
ATOM 800 C CA . ASN A 1 96 ? 5.679 18.876 9.029 1.00 50.47 96 ASN A CA 1
ATOM 801 C C . ASN A 1 96 ? 6.055 17.501 8.487 1.00 50.47 96 ASN A C 1
ATOM 803 O O . ASN A 1 96 ? 5.983 17.261 7.286 1.00 50.47 96 ASN A O 1
ATOM 807 N N . LYS A 1 97 ? 6.459 16.595 9.377 1.00 59.38 97 LYS A N 1
ATOM 808 C CA . LYS A 1 97 ? 6.512 15.162 9.086 1.00 59.38 97 LYS A CA 1
ATOM 809 C C . LYS A 1 97 ? 5.074 14.683 8.916 1.00 59.38 97 LYS A C 1
ATOM 811 O O . LYS A 1 97 ? 4.525 14.101 9.843 1.00 59.38 97 LYS A O 1
ATOM 816 N N . GLU A 1 98 ? 4.442 15.049 7.809 1.00 64.81 98 GLU A N 1
ATOM 817 C CA . GLU A 1 98 ? 3.073 14.650 7.528 1.00 64.81 98 GLU A CA 1
ATOM 818 C C . GLU A 1 98 ? 3.033 13.127 7.496 1.00 64.81 98 GLU A C 1
ATOM 820 O O . GLU A 1 98 ? 3.898 12.463 6.916 1.00 64.81 98 GLU A O 1
ATOM 825 N N . LEU A 1 99 ? 2.083 12.575 8.234 1.00 70.19 99 LEU A N 1
ATOM 826 C CA . LEU A 1 99 ? 1.953 11.144 8.394 1.00 70.19 99 LEU A CA 1
ATOM 827 C C . LEU A 1 99 ? 0.962 10.644 7.362 1.00 70.19 99 LEU A C 1
ATOM 829 O O . LEU A 1 99 ? -0.048 11.290 7.082 1.00 70.19 99 LEU A O 1
ATOM 833 N N . THR A 1 100 ? 1.240 9.460 6.820 1.00 73.12 100 THR A N 1
ATOM 834 C CA . THR A 1 100 ? 0.397 8.854 5.783 1.00 73.12 100 THR A CA 1
ATOM 835 C C . THR A 1 100 ? -1.048 8.785 6.240 1.00 73.12 100 THR A C 1
ATOM 837 O O . THR A 1 100 ? -1.963 9.164 5.517 1.00 73.12 100 THR A O 1
ATOM 840 N N . TYR A 1 101 ? -1.238 8.344 7.477 1.00 71.12 101 TYR A N 1
ATOM 841 C CA . TYR A 1 101 ? -2.553 8.219 8.061 1.00 71.12 101 TYR A CA 1
ATOM 842 C C . TYR A 1 101 ? -3.258 9.567 8.228 1.00 71.12 101 TYR A C 1
ATOM 844 O O . TYR A 1 101 ? -4.403 9.670 7.812 1.00 71.12 101 TYR A O 1
ATOM 852 N N . ASP A 1 102 ? -2.578 10.592 8.743 1.00 69.38 102 ASP A N 1
ATOM 853 C CA . ASP A 1 102 ? -3.156 11.926 8.952 1.00 69.38 102 ASP A CA 1
ATOM 854 C C . ASP A 1 102 ? -3.634 12.551 7.640 1.00 69.38 102 ASP A C 1
ATOM 856 O O . ASP A 1 102 ? -4.721 13.121 7.580 1.00 69.38 102 ASP A O 1
ATOM 860 N N . ILE A 1 103 ? -2.855 12.391 6.565 1.00 69.38 103 ILE A N 1
ATOM 861 C CA . ILE A 1 103 ? -3.234 12.884 5.236 1.00 69.38 103 ILE A CA 1
ATOM 862 C C . ILE A 1 103 ? -4.488 12.171 4.736 1.00 69.38 103 ILE A C 1
ATOM 864 O O . ILE A 1 103 ? -5.417 12.815 4.261 1.00 69.38 103 ILE A O 1
ATOM 868 N N . TYR A 1 104 ? -4.543 10.844 4.841 1.00 69.81 104 TYR A N 1
ATOM 869 C CA . TYR A 1 104 ? -5.705 10.099 4.361 1.00 69.81 104 TYR A CA 1
ATOM 870 C C . TYR A 1 104 ? -6.927 10.245 5.277 1.00 69.81 104 TYR A C 1
ATOM 872 O O . TYR A 1 104 ? -8.051 10.191 4.786 1.00 69.81 104 TYR A O 1
ATOM 880 N N . GLN A 1 105 ? -6.739 10.480 6.577 1.00 61.88 105 GLN A N 1
ATOM 881 C CA . GLN A 1 105 ? -7.817 10.864 7.489 1.00 61.88 105 GLN A CA 1
ATOM 882 C C . GLN A 1 105 ? -8.370 12.252 7.176 1.00 61.88 105 GLN A C 1
ATOM 884 O O . GLN A 1 105 ? -9.581 12.440 7.235 1.00 61.88 105 GLN A O 1
ATOM 889 N N . GLY A 1 106 ? -7.507 13.200 6.808 1.00 55.50 106 GLY A N 1
ATOM 890 C CA . GLY A 1 106 ? -7.916 14.523 6.337 1.00 55.50 106 GLY A CA 1
ATOM 891 C C . GLY A 1 106 ? -8.561 14.510 4.948 1.00 55.50 106 GLY A C 1
ATOM 892 O O . GLY A 1 106 ? -8.988 15.563 4.476 1.00 55.50 106 GLY A O 1
ATOM 893 N N . GLY A 1 107 ? -8.620 13.335 4.302 1.00 46.62 107 GLY A N 1
ATOM 894 C CA . GLY A 1 107 ? -8.985 13.163 2.904 1.00 46.62 107 GLY A CA 1
ATOM 895 C C . GLY A 1 107 ? -8.064 13.954 1.978 1.00 46.62 107 GLY A C 1
ATOM 896 O O . GLY A 1 107 ? -7.191 14.712 2.395 1.00 46.62 107 GLY A O 1
ATOM 897 N N . ASN A 1 108 ? -8.254 13.811 0.672 1.00 47.91 108 ASN A N 1
ATOM 898 C CA . ASN A 1 108 ? -7.708 14.808 -0.242 1.00 47.91 108 ASN A CA 1
ATOM 899 C C . ASN A 1 108 ? -8.209 16.185 0.236 1.00 47.91 108 ASN A C 1
ATOM 901 O O . ASN A 1 108 ? -9.419 16.383 0.367 1.00 47.91 108 ASN A O 1
ATOM 905 N N . SER A 1 109 ? -7.284 17.098 0.536 1.00 44.19 109 SER A N 1
ATOM 906 C CA . SER A 1 109 ? -7.467 18.341 1.307 1.00 44.19 109 SER A CA 1
ATOM 907 C C . SER A 1 109 ? -8.343 19.417 0.641 1.00 44.19 109 SER A C 1
ATOM 909 O O . SER A 1 109 ? -8.222 20.607 0.935 1.00 44.19 109 SER A O 1
ATOM 911 N N . LEU A 1 110 ? -9.235 19.013 -0.266 1.00 46.50 110 LEU A N 1
ATOM 912 C CA . LEU A 1 110 ? -10.190 19.867 -0.962 1.00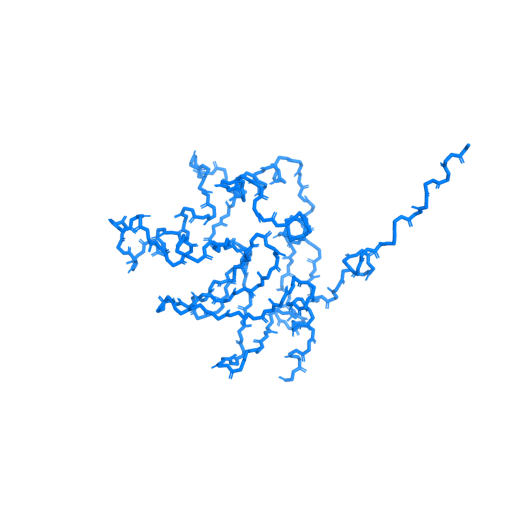 46.50 110 LEU A CA 1
ATOM 913 C C . LEU A 1 110 ? -11.652 19.406 -0.830 1.00 46.50 110 LEU A C 1
ATOM 915 O O . LEU A 1 110 ? -12.526 20.240 -1.051 1.00 46.50 110 LEU A O 1
ATOM 919 N N . GLU A 1 111 ? -11.944 18.148 -0.462 1.00 44.94 111 GLU A N 1
ATOM 920 C CA . GLU A 1 111 ? -13.327 17.618 -0.519 1.00 44.94 111 GLU A CA 1
ATOM 921 C C . GLU A 1 111 ? -13.823 16.850 0.719 1.00 44.94 111 GLU A C 1
ATOM 923 O O . GLU A 1 111 ? -15.024 16.597 0.817 1.00 44.94 111 GLU A O 1
ATOM 928 N N . TYR A 1 112 ? -12.966 16.535 1.695 1.00 43.53 112 TYR A N 1
ATOM 929 C CA . TYR A 1 112 ? -13.406 15.933 2.960 1.00 43.53 112 TYR A CA 1
ATOM 930 C C . TYR A 1 112 ? -13.430 16.968 4.084 1.00 43.53 112 TYR A C 1
ATOM 932 O O . TYR A 1 112 ? -12.525 17.790 4.220 1.00 43.53 112 TYR A O 1
ATOM 940 N N . ASP A 1 113 ? -14.502 16.941 4.873 1.00 40.25 113 ASP A N 1
ATOM 941 C CA . ASP A 1 113 ? -14.722 17.867 5.978 1.00 40.25 113 ASP A CA 1
ATOM 942 C C . ASP A 1 113 ? -13.716 17.578 7.106 1.00 40.25 113 ASP A C 1
ATOM 944 O O . ASP A 1 113 ? -13.810 16.576 7.818 1.00 40.25 113 ASP A O 1
ATOM 948 N N . VAL A 1 114 ? -12.720 18.458 7.232 1.00 44.91 114 VAL A N 1
ATOM 949 C CA . VAL A 1 114 ? -11.577 18.350 8.157 1.00 44.91 114 VAL A CA 1
ATOM 950 C C . VAL A 1 114 ? -12.030 18.373 9.627 1.00 44.91 114 VAL A C 1
ATOM 952 O O . VAL A 1 114 ? -11.265 18.003 10.509 1.00 44.91 114 VAL A O 1
ATOM 955 N N . ASP A 1 115 ? -13.281 18.746 9.908 1.00 42.66 115 ASP A N 1
ATOM 956 C CA . ASP A 1 115 ? -13.843 18.817 11.261 1.00 42.66 115 ASP A CA 1
ATOM 957 C C . ASP A 1 115 ? -14.421 17.476 11.781 1.00 42.66 115 ASP A C 1
ATOM 959 O O . ASP A 1 115 ? -14.957 17.422 12.892 1.00 42.66 115 ASP A O 1
ATOM 963 N N . VAL A 1 116 ? -14.276 16.365 11.042 1.00 46.00 116 VAL A N 1
ATOM 964 C CA . VAL A 1 116 ? -14.729 15.017 11.459 1.00 46.00 116 VAL A CA 1
ATOM 965 C C . VAL A 1 116 ? -13.534 14.071 11.653 1.00 46.00 116 VAL A C 1
ATOM 967 O O . VAL A 1 116 ? -13.386 13.055 10.980 1.00 46.00 116 VAL A O 1
ATOM 970 N N . ILE A 1 117 ? -12.634 14.428 12.574 1.00 46.28 117 ILE A N 1
ATOM 971 C CA . ILE A 1 117 ? -11.371 13.695 12.809 1.00 46.28 117 ILE A CA 1
ATOM 972 C C . ILE A 1 117 ? -11.572 12.422 13.651 1.00 46.28 117 ILE A C 1
ATOM 974 O O . ILE A 1 117 ? -10.796 11.479 13.521 1.00 46.28 117 ILE A O 1
ATOM 978 N N . GLU A 1 118 ? -12.642 12.322 14.447 1.00 44.69 118 GLU A N 1
ATOM 979 C CA . GLU A 1 118 ? -13.022 11.053 15.084 1.00 44.69 118 GLU A CA 1
ATOM 980 C C . GLU A 1 118 ? -14.034 10.300 14.220 1.00 44.69 118 GLU A C 1
ATOM 982 O O . GLU A 1 118 ? -15.157 10.758 13.989 1.00 44.69 118 GLU A O 1
ATOM 987 N N . GLY A 1 119 ? -13.649 9.100 13.785 1.00 56.06 119 GLY A N 1
ATOM 988 C CA . GLY A 1 119 ? -14.544 8.189 13.086 1.00 56.06 119 GLY A CA 1
ATOM 989 C C . GLY A 1 119 ? -14.389 8.166 11.573 1.00 56.06 119 GLY A C 1
ATOM 990 O O . GLY A 1 119 ? -15.363 7.842 10.907 1.00 56.06 119 GLY A O 1
ATOM 991 N N . THR A 1 120 ? -13.207 8.427 11.014 1.00 74.06 120 THR A N 1
ATOM 992 C CA . THR A 1 120 ? -12.935 8.198 9.579 1.00 74.06 120 THR A CA 1
ATOM 993 C C . THR A 1 120 ? -13.081 6.717 9.205 1.00 74.06 120 THR A C 1
ATOM 995 O O . THR A 1 120 ? -12.926 5.822 10.046 1.00 74.06 120 THR A O 1
ATOM 998 N N . VAL A 1 121 ? -13.342 6.415 7.929 1.00 80.12 121 VAL A N 1
ATOM 999 C CA . VAL A 1 121 ? -13.435 5.026 7.438 1.00 80.12 121 VAL A CA 1
ATOM 1000 C C . VAL A 1 121 ? -12.209 4.180 7.808 1.00 80.12 121 VAL A C 1
ATOM 1002 O O . VAL A 1 121 ? -12.355 3.004 8.149 1.00 80.12 121 VAL A O 1
ATOM 1005 N N . PHE A 1 122 ? -11.017 4.776 7.841 1.00 83.62 122 PHE A N 1
ATOM 1006 C CA . PHE A 1 122 ? -9.780 4.087 8.204 1.00 83.62 122 PHE A CA 1
ATOM 1007 C C . PHE A 1 122 ? -9.709 3.761 9.698 1.00 83.62 122 PHE A C 1
ATOM 1009 O O . PHE A 1 122 ? -9.326 2.652 10.069 1.00 83.62 122 PHE A O 1
ATOM 1016 N N . GLU A 1 123 ? -10.118 4.685 10.569 1.00 80.31 123 GLU A N 1
ATOM 1017 C CA . GLU A 1 123 ? -10.152 4.460 12.018 1.00 80.31 123 GLU A CA 1
ATOM 1018 C C . GLU A 1 123 ? -11.202 3.411 12.400 1.00 80.31 123 GLU A C 1
ATOM 1020 O O . GLU A 1 123 ? -10.884 2.424 13.073 1.00 80.31 123 GLU A O 1
ATOM 1025 N N . ARG A 1 124 ? -12.436 3.570 11.893 1.00 83.62 124 ARG A N 1
ATOM 1026 C CA . ARG A 1 124 ? -13.571 2.671 12.174 1.00 83.62 124 ARG A CA 1
ATOM 1027 C C . ARG A 1 124 ? -13.256 1.223 11.802 1.00 83.62 124 ARG A C 1
ATOM 1029 O O . ARG A 1 124 ? -13.654 0.302 12.514 1.00 83.62 124 ARG A O 1
ATOM 1036 N N . ASN A 1 125 ? -12.516 1.027 10.710 1.00 85.19 125 ASN A N 1
ATOM 1037 C CA . ASN A 1 125 ? -12.169 -0.295 10.191 1.00 85.19 125 ASN A CA 1
ATOM 1038 C C . ASN A 1 125 ? -10.757 -0.767 10.579 1.00 85.19 125 ASN A C 1
ATOM 1040 O O . ASN A 1 125 ? -10.390 -1.894 10.253 1.00 85.19 125 ASN A O 1
ATOM 1044 N N . LYS A 1 126 ? -9.977 0.048 11.306 1.00 87.44 126 LYS A N 1
ATOM 1045 C CA . LYS A 1 126 ? -8.572 -0.229 11.669 1.00 87.44 126 LYS A CA 1
ATOM 1046 C C . LYS A 1 126 ? -7.698 -0.553 10.450 1.00 87.44 126 LYS A C 1
ATOM 1048 O O . LYS A 1 126 ? -6.924 -1.514 10.473 1.00 87.44 126 LYS A O 1
ATOM 1053 N N . LEU A 1 127 ? -7.853 0.251 9.404 1.00 87.88 127 LEU A N 1
ATOM 1054 C CA . LEU A 1 127 ? -7.143 0.137 8.136 1.00 87.88 127 LEU A CA 1
ATOM 1055 C C . LEU A 1 127 ? -6.027 1.176 8.043 1.00 87.88 127 LEU A C 1
ATOM 1057 O O . LEU A 1 127 ? -6.193 2.320 8.463 1.00 87.88 127 LEU A O 1
ATOM 1061 N N . TYR A 1 128 ? -4.905 0.769 7.459 1.00 87.25 128 TYR A N 1
ATOM 1062 C CA . TYR A 1 128 ? -3.705 1.580 7.294 1.00 87.25 128 TYR A CA 1
ATOM 1063 C C . TYR A 1 128 ? -3.433 1.757 5.799 1.00 87.25 128 TYR A C 1
ATOM 1065 O O . TYR A 1 128 ? -3.141 0.767 5.125 1.00 87.25 128 TYR A O 1
ATOM 1073 N N . PRO A 1 129 ? -3.563 2.976 5.256 1.00 86.88 129 PRO A N 1
ATOM 1074 C CA . PRO A 1 129 ? -3.252 3.263 3.860 1.00 86.88 129 PRO A CA 1
ATOM 1075 C C . PRO A 1 129 ? -1.793 2.964 3.512 1.00 86.88 129 PRO A C 1
ATOM 1077 O O . PRO A 1 129 ? -0.887 3.315 4.268 1.00 86.88 129 PRO A O 1
ATOM 1080 N N . ILE A 1 130 ? -1.577 2.328 2.361 1.00 87.00 130 ILE A N 1
ATOM 1081 C CA . ILE A 1 130 ? -0.251 1.916 1.879 1.00 87.00 130 ILE A CA 1
ATOM 1082 C C . ILE A 1 130 ? 0.009 2.247 0.406 1.00 87.00 130 ILE A C 1
ATOM 1084 O O . ILE A 1 130 ? 1.172 2.224 0.006 1.00 87.00 130 ILE A O 1
ATOM 1088 N N . MET A 1 131 ? -1.033 2.489 -0.405 1.00 87.56 131 MET A N 1
ATOM 1089 C CA . MET A 1 131 ? -0.910 2.876 -1.820 1.00 87.56 131 MET A CA 1
ATOM 1090 C C . MET A 1 131 ? -2.091 3.740 -2.273 1.00 87.56 131 MET A C 1
ATOM 1092 O O . MET A 1 131 ? -3.221 3.543 -1.821 1.00 87.56 131 MET A O 1
ATOM 1096 N N . GLY A 1 132 ? -1.830 4.650 -3.212 1.00 85.44 132 GLY A N 1
ATOM 1097 C CA . GLY A 1 132 ? -2.847 5.362 -3.982 1.00 85.44 132 GLY A CA 1
ATOM 1098 C C . GLY A 1 132 ? -3.136 4.653 -5.308 1.00 85.44 132 GLY A C 1
ATOM 1099 O O . GLY A 1 132 ? -2.218 4.190 -5.996 1.00 85.44 132 GLY A O 1
ATOM 1100 N N . ALA A 1 133 ? -4.413 4.577 -5.674 1.00 86.62 133 ALA A N 1
ATOM 1101 C CA . ALA A 1 133 ? -4.876 3.951 -6.905 1.00 86.62 133 ALA A CA 1
ATOM 1102 C C . ALA A 1 133 ? -5.818 4.866 -7.707 1.00 86.62 133 ALA A C 1
ATOM 1104 O O . ALA A 1 133 ? -6.272 5.918 -7.254 1.00 86.62 133 ALA A O 1
ATOM 1105 N N . SER A 1 134 ? -6.100 4.460 -8.943 1.00 86.25 134 SER A N 1
ATOM 1106 C CA . SER A 1 134 ? -7.046 5.116 -9.843 1.00 86.25 134 SER A CA 1
ATOM 1107 C C . SER A 1 134 ? -8.423 5.302 -9.220 1.00 86.25 134 SER A C 1
ATOM 1109 O O . SER A 1 134 ? -8.824 4.519 -8.364 1.00 86.25 134 SER A O 1
ATOM 1111 N N . ARG A 1 135 ? -9.177 6.287 -9.727 1.00 82.94 135 ARG A N 1
ATOM 1112 C CA . ARG A 1 135 ? -10.536 6.613 -9.253 1.00 82.94 135 ARG A CA 1
ATOM 1113 C C . ARG A 1 135 ? -10.570 7.018 -7.776 1.00 82.94 135 ARG A C 1
ATOM 1115 O O . ARG A 1 135 ? -11.540 6.725 -7.090 1.00 82.94 135 ARG A O 1
ATOM 1122 N N . GLU A 1 136 ? -9.488 7.646 -7.309 1.00 79.38 136 GLU A N 1
ATOM 1123 C CA . GLU A 1 136 ? -9.339 8.133 -5.929 1.00 79.38 136 GLU A CA 1
ATOM 1124 C C . GLU A 1 136 ? -9.446 7.017 -4.875 1.00 79.38 136 GLU A C 1
ATOM 1126 O O . GLU A 1 136 ? -9.698 7.265 -3.699 1.00 79.38 136 GLU A O 1
ATOM 1131 N N . MET A 1 137 ? -9.224 5.769 -5.296 1.00 85.94 137 MET A N 1
ATOM 1132 C CA . MET A 1 137 ? -9.233 4.614 -4.411 1.00 85.94 137 MET A CA 1
ATOM 1133 C C . MET A 1 137 ? -7.933 4.541 -3.617 1.00 85.94 137 MET A C 1
ATOM 1135 O O . MET A 1 137 ? -6.842 4.825 -4.123 1.00 85.94 137 MET A O 1
ATOM 1139 N N . ILE A 1 138 ? -8.046 4.085 -2.376 1.00 87.69 138 ILE A N 1
ATOM 1140 C CA . ILE A 1 138 ? -6.913 3.920 -1.469 1.00 87.69 138 ILE A CA 1
ATOM 1141 C C . ILE A 1 138 ? -6.774 2.440 -1.140 1.00 87.69 138 ILE A C 1
ATOM 1143 O O . ILE A 1 138 ? -7.734 1.782 -0.733 1.00 87.69 138 ILE A O 1
ATOM 1147 N N . ILE A 1 139 ? -5.566 1.908 -1.307 1.00 91.00 139 ILE A N 1
ATOM 1148 C CA . ILE A 1 139 ? -5.242 0.548 -0.887 1.00 91.00 139 ILE A CA 1
ATOM 1149 C C . ILE A 1 139 ? -4.719 0.606 0.539 1.00 91.00 139 ILE A C 1
ATOM 1151 O O . ILE A 1 139 ? -3.778 1.342 0.851 1.00 91.00 139 ILE A O 1
ATOM 1155 N N . CYS A 1 140 ? -5.323 -0.198 1.403 1.00 90.69 140 CYS A N 1
ATOM 1156 C CA . CYS A 1 140 ? -4.985 -0.295 2.811 1.00 90.69 140 CYS A CA 1
ATOM 1157 C C . CYS A 1 140 ? -4.629 -1.729 3.195 1.00 90.69 140 CYS A C 1
ATOM 1159 O O . CYS A 1 140 ? -5.084 -2.687 2.570 1.00 90.69 140 CYS A O 1
ATOM 1161 N N . CYS A 1 141 ? -3.898 -1.884 4.294 1.00 92.12 141 CYS A N 1
ATOM 1162 C CA . CYS A 1 141 ? -3.801 -3.153 5.004 1.00 92.12 141 CYS A CA 1
ATOM 1163 C C . CYS A 1 141 ? -4.412 -3.054 6.404 1.00 92.12 141 CYS A C 1
ATOM 1165 O O . CYS A 1 141 ? -4.473 -1.974 6.989 1.00 92.12 141 CYS A O 1
ATOM 1167 N N . ASP A 1 142 ? -4.837 -4.179 6.970 1.00 92.00 142 ASP A N 1
ATOM 1168 C CA . ASP A 1 142 ? -5.082 -4.285 8.411 1.00 92.00 142 ASP A CA 1
ATOM 1169 C C . ASP A 1 142 ? -3.820 -4.763 9.155 1.00 92.00 142 ASP A C 1
ATOM 1171 O O . ASP A 1 142 ? -2.774 -5.031 8.557 1.00 92.00 142 ASP A O 1
ATOM 1175 N N . SER A 1 143 ? -3.916 -4.921 10.479 1.00 90.12 143 SER A N 1
ATOM 1176 C CA . SER A 1 143 ? -2.779 -5.377 11.288 1.00 90.12 143 SER A CA 1
ATOM 1177 C C . SER A 1 143 ? -2.412 -6.853 11.121 1.00 90.12 143 SER A C 1
ATOM 1179 O O . SER A 1 143 ? -1.475 -7.333 11.758 1.00 90.12 143 SER A O 1
ATOM 1181 N N . LYS A 1 144 ? -3.184 -7.604 10.334 1.00 91.88 144 LYS A N 1
ATOM 1182 C CA . LYS A 1 144 ? -2.930 -9.010 10.004 1.00 91.88 144 LYS A CA 1
ATOM 1183 C C . LYS A 1 144 ? -2.324 -9.161 8.607 1.00 91.88 144 LYS A C 1
ATOM 1185 O O . LYS A 1 144 ? -1.927 -10.268 8.259 1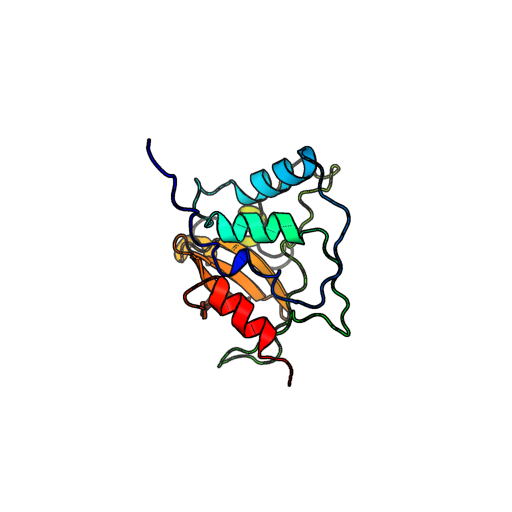.00 91.88 144 LYS A O 1
ATOM 1190 N N . GLY A 1 145 ? -2.243 -8.078 7.832 1.00 90.69 145 GLY A N 1
ATOM 1191 C CA . GLY A 1 145 ? -1.752 -8.082 6.456 1.00 90.69 145 GLY A CA 1
ATOM 1192 C C . GLY A 1 145 ? -2.804 -8.432 5.410 1.00 90.69 145 GLY A C 1
ATOM 1193 O O . GLY A 1 145 ? -2.442 -8.673 4.260 1.00 90.69 145 GLY A O 1
ATOM 1194 N N . CYS A 1 146 ? -4.088 -8.447 5.777 1.00 95.31 146 CYS A N 1
ATOM 1195 C CA . CYS A 1 146 ? -5.167 -8.486 4.796 1.00 95.31 146 CYS A CA 1
ATOM 1196 C C . CYS A 1 146 ? -5.228 -7.150 4.052 1.00 95.31 146 CYS A C 1
ATOM 1198 O O . CYS A 1 146 ? -5.038 -6.098 4.666 1.00 95.31 146 CYS A O 1
ATOM 1200 N N . ILE A 1 147 ? -5.517 -7.193 2.751 1.00 95.25 147 ILE A N 1
ATOM 1201 C CA . ILE A 1 147 ? -5.521 -6.014 1.883 1.00 95.25 147 ILE A CA 1
ATOM 1202 C C . ILE A 1 147 ? -6.953 -5.623 1.544 1.00 95.25 147 ILE A C 1
ATOM 1204 O O . ILE A 1 147 ? -7.790 -6.461 1.191 1.00 95.25 147 ILE A O 1
ATOM 1208 N N . PHE A 1 148 ? -7.217 -4.329 1.649 1.00 94.44 148 PHE A N 1
ATOM 1209 C CA . PHE A 1 148 ? -8.514 -3.710 1.443 1.00 94.44 148 PHE A CA 1
ATOM 1210 C C . PHE A 1 148 ? -8.384 -2.562 0.452 1.00 94.44 148 PHE A C 1
ATOM 1212 O O . PHE A 1 148 ? -7.353 -1.897 0.378 1.00 94.44 148 PHE A O 1
ATOM 1219 N N . MET A 1 149 ? -9.457 -2.327 -0.280 1.00 92.50 149 MET A N 1
ATOM 1220 C CA . MET A 1 149 ? -9.661 -1.146 -1.095 1.00 92.50 149 MET A CA 1
ATOM 1221 C C . MET A 1 149 ? -10.712 -0.281 -0.413 1.00 92.50 149 MET A C 1
ATOM 1223 O O . MET A 1 149 ? -11.751 -0.791 0.013 1.00 92.50 149 MET A O 1
ATOM 1227 N N . VAL A 1 150 ? -10.429 1.010 -0.305 1.00 89.06 150 VAL A N 1
ATOM 1228 C CA . VAL A 1 150 ? -11.351 2.016 0.214 1.00 89.06 150 VAL A CA 1
ATOM 1229 C C . VAL A 1 150 ? -11.687 2.977 -0.918 1.00 89.06 150 VAL A C 1
ATOM 1231 O O . VAL A 1 150 ? -10.786 3.586 -1.497 1.00 89.06 150 VAL A O 1
ATOM 1234 N N . CYS A 1 151 ? -12.970 3.077 -1.252 1.00 84.38 151 CYS A N 1
ATOM 1235 C CA . CYS A 1 151 ? -13.476 4.003 -2.265 1.00 84.38 151 CYS A CA 1
ATOM 1236 C C . CYS A 1 151 ? -13.797 5.383 -1.655 1.00 84.38 151 CYS A C 1
ATOM 1238 O O . CYS A 1 151 ? -14.004 5.466 -0.439 1.00 84.38 151 CYS A O 1
ATOM 1240 N N . PRO A 1 152 ? -13.911 6.448 -2.472 1.00 77.06 152 PRO A N 1
ATOM 1241 C CA . PRO A 1 152 ? -14.285 7.786 -1.999 1.00 77.06 152 PRO A CA 1
ATOM 1242 C C . PRO A 1 152 ? -15.605 7.823 -1.213 1.00 77.06 152 PRO A C 1
ATOM 1244 O O . PRO A 1 152 ? -15.725 8.489 -0.187 1.00 77.06 152 PRO A O 1
ATOM 1247 N N . GLU A 1 153 ? -16.593 7.029 -1.611 1.00 78.62 153 GLU A N 1
ATOM 1248 C CA . GLU A 1 153 ? -17.866 6.873 -0.898 1.00 78.62 153 GLU A CA 1
ATOM 1249 C C . GLU A 1 153 ? -17.763 6.083 0.428 1.00 78.62 153 GLU A C 1
ATOM 1251 O O . GLU A 1 153 ? -18.775 5.643 0.969 1.00 78.62 153 GLU A O 1
ATOM 1256 N N . GLU A 1 154 ? -16.548 5.878 0.943 1.00 80.06 154 GLU A N 1
ATOM 1257 C CA . GLU A 1 154 ? -16.212 5.136 2.164 1.00 80.06 154 GLU A CA 1
ATOM 1258 C C . GLU A 1 154 ? -16.581 3.642 2.142 1.00 80.06 154 GLU A C 1
ATOM 1260 O O . GLU A 1 154 ? -16.601 2.977 3.184 1.00 80.06 154 GLU A O 1
ATOM 1265 N N . THR A 1 155 ? -16.833 3.080 0.957 1.00 86.00 155 THR A N 1
ATOM 1266 C CA . THR A 1 155 ? -17.009 1.632 0.800 1.00 86.00 155 THR A CA 1
ATOM 1267 C C . THR A 1 155 ? -15.673 0.931 1.011 1.00 86.00 155 THR A C 1
ATOM 1269 O O . THR A 1 155 ? -14.659 1.310 0.427 1.00 86.00 155 THR A O 1
ATOM 1272 N N . VAL A 1 156 ? -15.680 -0.107 1.850 1.00 90.88 156 VAL A N 1
ATOM 1273 C CA . VAL A 1 156 ? -14.503 -0.922 2.159 1.00 90.88 156 VAL A CA 1
ATOM 1274 C C . VAL A 1 156 ? -14.699 -2.321 1.599 1.00 90.88 156 VAL A C 1
ATOM 1276 O O . VAL A 1 156 ? -15.524 -3.086 2.102 1.00 90.88 156 VAL A O 1
ATOM 1279 N N . THR A 1 157 ? -13.874 -2.687 0.623 1.00 93.12 157 THR A N 1
ATOM 1280 C CA . THR A 1 157 ? -13.889 -4.018 0.012 1.00 93.12 157 THR A CA 1
ATOM 1281 C C . THR A 1 157 ? -12.590 -4.737 0.338 1.00 93.12 157 THR A C 1
ATOM 1283 O O . THR A 1 157 ? -11.495 -4.236 0.080 1.00 93.12 157 THR A O 1
ATOM 1286 N N . LYS A 1 158 ? -12.683 -5.939 0.913 1.00 95.06 158 LYS A N 1
ATOM 1287 C CA . LYS A 1 158 ? -11.508 -6.797 1.086 1.00 95.06 158 LYS A CA 1
ATOM 1288 C C . LYS A 1 158 ? -11.098 -7.340 -0.277 1.00 95.06 158 LYS A C 1
ATOM 1290 O O . LYS A 1 158 ? -11.897 -8.002 -0.932 1.00 95.06 158 LYS A O 1
ATOM 1295 N N . ILE A 1 159 ? -9.856 -7.092 -0.680 1.00 94.06 159 ILE A N 1
ATOM 1296 C CA . ILE A 1 159 ? -9.356 -7.492 -1.999 1.00 94.06 159 ILE A CA 1
ATOM 1297 C C . ILE A 1 159 ? -8.320 -8.611 -1.944 1.00 94.06 159 ILE A C 1
ATOM 1299 O O . ILE A 1 159 ? -8.068 -9.213 -2.980 1.00 94.06 159 ILE A O 1
ATOM 1303 N N . ALA A 1 160 ? -7.739 -8.927 -0.786 1.00 93.44 160 ALA A N 1
ATOM 1304 C CA . ALA A 1 160 ? -6.884 -10.104 -0.612 1.00 93.44 160 ALA A CA 1
ATOM 1305 C C . ALA A 1 160 ? -6.739 -10.488 0.870 1.00 93.44 160 ALA A C 1
ATOM 1307 O O . ALA A 1 160 ? -6.793 -9.636 1.765 1.00 93.44 160 ALA A O 1
ATOM 1308 N N . ASP A 1 161 ? -6.530 -11.775 1.141 1.00 94.38 161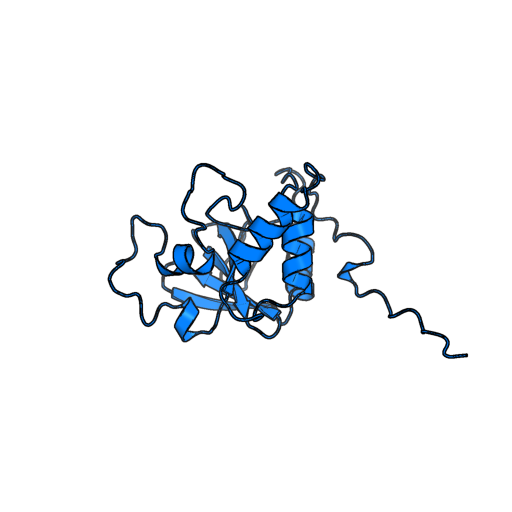 ASP A N 1
ATOM 1309 C CA . ASP A 1 161 ? -6.268 -12.305 2.482 1.00 94.38 161 ASP A CA 1
ATOM 1310 C C . ASP A 1 161 ? -4.831 -12.034 2.948 1.00 94.38 161 ASP A C 1
ATOM 1312 O O . ASP A 1 161 ? -4.565 -12.062 4.151 1.00 94.38 161 ASP A O 1
ATOM 1316 N N . SER A 1 162 ? -3.914 -11.741 2.023 1.00 92.44 162 SER A N 1
ATOM 1317 C CA . SER A 1 162 ? -2.512 -11.424 2.312 1.00 92.44 162 SER A CA 1
ATOM 1318 C C . SER A 1 162 ? -1.905 -10.472 1.281 1.00 92.44 162 SER A C 1
ATOM 1320 O O . SER A 1 162 ? -2.404 -10.347 0.161 1.00 92.44 162 SER A O 1
ATOM 1322 N N . PHE A 1 163 ? -0.783 -9.844 1.632 1.00 90.06 163 PHE A N 1
ATOM 1323 C CA . PHE A 1 163 ? -0.035 -9.011 0.693 1.00 90.06 163 PHE A CA 1
ATOM 1324 C C . PHE A 1 163 ? 0.530 -9.809 -0.494 1.00 90.06 163 PHE A C 1
ATOM 1326 O O . PHE A 1 163 ? 0.455 -9.344 -1.625 1.00 90.06 163 PHE A O 1
ATOM 1333 N N . ASP A 1 164 ? 1.002 -11.040 -0.268 1.00 87.00 164 ASP A N 1
ATOM 1334 C CA . ASP A 1 164 ? 1.456 -11.936 -1.343 1.00 87.00 164 ASP A CA 1
ATOM 1335 C C . ASP A 1 164 ? 0.329 -12.255 -2.342 1.00 87.00 164 ASP A C 1
ATOM 1337 O O . ASP A 1 164 ? 0.548 -12.260 -3.553 1.00 87.00 164 ASP A O 1
ATOM 1341 N N . GLU A 1 165 ? -0.893 -12.496 -1.856 1.00 88.94 165 GLU A N 1
ATOM 1342 C CA . GLU A 1 165 ? -2.050 -12.720 -2.729 1.00 88.94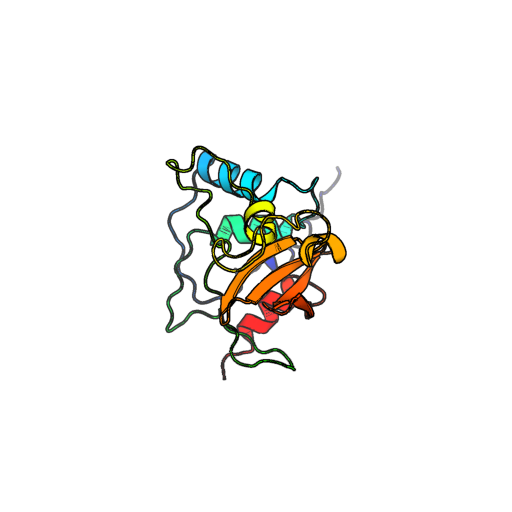 165 GLU A CA 1
ATOM 1343 C C . GLU A 1 165 ? -2.378 -11.468 -3.550 1.00 88.94 165 GLU A C 1
ATOM 1345 O O . GLU A 1 165 ? -2.620 -11.570 -4.753 1.00 88.94 165 GLU A O 1
ATOM 1350 N N . PHE A 1 166 ? -2.342 -10.289 -2.924 1.00 90.50 166 PHE A N 1
ATOM 1351 C CA . PHE A 1 166 ? -2.556 -9.018 -3.613 1.00 90.50 166 PHE A CA 1
ATOM 1352 C C . PHE A 1 166 ? -1.523 -8.786 -4.720 1.00 90.50 166 PHE A C 1
ATOM 1354 O O . PHE A 1 166 ? -1.904 -8.507 -5.858 1.00 90.50 166 PHE A O 1
ATOM 1361 N N . LEU A 1 167 ? -0.232 -8.979 -4.428 1.00 86.06 167 LEU A N 1
ATOM 1362 C CA . LEU A 1 167 ? 0.819 -8.923 -5.446 1.00 86.06 167 LEU A CA 1
ATOM 1363 C C . LEU A 1 167 ? 0.550 -9.941 -6.561 1.00 86.06 167 LEU A C 1
ATOM 1365 O O . LEU A 1 167 ? 0.664 -9.604 -7.736 1.00 86.06 167 LEU A O 1
ATOM 1369 N N . GLY A 1 168 ? 0.098 -11.150 -6.213 1.00 81.94 168 GLY A N 1
ATOM 1370 C CA . GLY A 1 168 ? -0.371 -12.174 -7.151 1.00 81.94 168 GLY A CA 1
ATOM 1371 C C . GLY A 1 168 ? -1.414 -11.670 -8.157 1.00 81.94 168 GLY A C 1
ATOM 1372 O O . GLY A 1 168 ? -1.324 -11.996 -9.342 1.00 81.94 168 GLY A O 1
ATOM 1373 N N . LYS A 1 169 ? -2.369 -10.838 -7.723 1.00 82.94 169 LYS A N 1
ATOM 1374 C CA . LYS A 1 169 ? -3.407 -10.264 -8.600 1.00 82.94 169 LYS A CA 1
ATOM 1375 C C . LYS A 1 169 ? -2.833 -9.296 -9.633 1.00 82.94 169 LYS A C 1
ATOM 1377 O O . LYS A 1 169 ? -3.248 -9.348 -10.789 1.00 82.94 169 LYS A O 1
ATOM 1382 N N . LEU A 1 170 ? -1.821 -8.509 -9.265 1.00 80.44 170 LEU A N 1
ATOM 1383 C CA . LEU A 1 170 ? -1.111 -7.629 -10.203 1.00 80.44 170 LEU A CA 1
ATOM 1384 C C . LEU A 1 170 ? -0.438 -8.423 -11.338 1.00 80.44 170 LEU A C 1
ATOM 1386 O O . LEU A 1 170 ? -0.383 -7.961 -12.476 1.00 80.44 170 LEU A O 1
ATOM 1390 N N . TYR A 1 171 ? 0.023 -9.654 -11.076 1.00 67.88 171 TYR A N 1
ATOM 1391 C CA . TYR A 1 171 ? 0.578 -10.525 -12.124 1.00 67.88 171 TYR A CA 1
ATOM 1392 C C . TYR A 1 171 ? -0.451 -11.019 -13.125 1.00 67.88 171 TYR A C 1
ATOM 1394 O O . TYR A 1 171 ? -0.127 -11.176 -14.307 1.00 67.88 171 TYR A O 1
ATOM 1402 N N . MET A 1 172 ? -1.646 -11.339 -12.636 1.00 63.88 172 MET A N 1
ATOM 1403 C CA . MET A 1 172 ? -2.652 -12.080 -13.390 1.00 63.88 172 MET A CA 1
ATOM 1404 C C . MET A 1 172 ? -3.557 -11.184 -14.239 1.00 63.88 172 MET A C 1
ATOM 1406 O O . MET A 1 172 ? -4.083 -11.672 -15.235 1.00 63.88 172 MET A O 1
ATOM 1410 N N . SER A 1 173 ? -3.686 -9.892 -13.921 1.00 58.31 173 SER A N 1
ATOM 1411 C CA . SER A 1 173 ? -4.542 -8.941 -14.661 1.00 58.31 173 SER A CA 1
ATOM 1412 C C . SER A 1 173 ? -3.985 -8.471 -16.018 1.00 58.31 173 SER A C 1
ATOM 1414 O O . SER A 1 173 ? -4.404 -7.445 -16.537 1.00 58.31 173 SER A O 1
ATOM 1416 N N . ASN A 1 174 ? -3.069 -9.217 -16.645 1.00 50.09 174 ASN A N 1
ATOM 1417 C CA . ASN A 1 174 ? -2.561 -8.889 -17.985 1.00 50.09 174 ASN A CA 1
ATOM 1418 C C . ASN A 1 174 ? -3.448 -9.474 -19.101 1.00 50.09 174 ASN A C 1
ATOM 1420 O O . ASN A 1 174 ? -2.981 -10.312 -19.878 1.00 50.09 174 ASN A O 1
ATOM 1424 N N . TYR A 1 175 ? -4.710 -9.038 -19.167 1.00 41.59 175 TYR A N 1
ATOM 1425 C CA . TYR A 1 175 ? -5.587 -9.252 -20.325 1.00 41.59 175 TYR A CA 1
ATOM 1426 C C . TYR A 1 175 ? -5.977 -7.931 -20.982 1.00 41.59 175 TYR A C 1
ATOM 1428 O O . TYR A 1 175 ? -6.432 -7.022 -20.258 1.00 41.59 175 TYR A O 1
#

Foldseek 3Di:
DPPPDPDPDDPCRVDPLPQVWAFFPQDDPVLLVLLCLLQPPPPQLPDPSLSVVCNRCQGTHAPVVRGLQFFDDPVGHTKGFDHQAPDRSPDPVPPDSNHRVNDVLCPVVPPDDNVPSPDQLCVVVQWGFGTAIPQRWTWTAGSQAFIWIAHPVRDIDGDGPHPVVVSVRSVPSPD

pLDDT: mean 74.01, std 17.16, range [34.5, 95.31]

Sequence (175 aa):
MLVYGKQAKTNLEKDDYNLGWEPGKELTREEKNNIENALKDYDYKIPSDIMRFIIKHYNDIFIYSEAKNTFDTEECLGITIYSFFNFDPLNKETNNKELTYDIYQGGNSLEYDVDVIEGTVFERNKLYPIMGASREMIICCDSKGCIFMVCPEETVTKIADSFDEFLGKLYMSNY

Secondary structure (DSSP, 8-state):
----------GGGSS----SEEP-PPPPHHHHHHHHHHT-SSTT-S-HHHHHHHHHHTT-EE-TTT---EE--SS-S-EEEEES-SS-TT-SS--S---HHHHHHT-STTTS-TT--SS-HHHHHT-EEEEEESTT-EEEE-TT--EEEE-TT--EEEEESSHHHHHHHHHH---

Radius of gyration: 16.81 Å; chains: 1; bounding box: 44×48×39 Å